Protein AF-A0A453D113-F1 (afdb_monomer_lite)

pLDDT: mean 86.33, std 13.99, range [41.88, 98.31]

Structure (mmCIF, N/CA/C/O backbone):
data_AF-A0A453D113-F1
#
_entry.id   AF-A0A453D113-F1
#
loop_
_atom_site.group_PDB
_atom_site.id
_atom_site.type_symbol
_atom_site.label_atom_id
_atom_site.label_alt_id
_atom_site.label_comp_id
_atom_site.label_asym_id
_atom_site.label_entity_id
_atom_site.label_seq_id
_atom_site.pdbx_PDB_ins_code
_atom_site.Cartn_x
_atom_site.Cartn_y
_atom_site.Cartn_z
_atom_site.occupancy
_atom_site.B_iso_or_equiv
_atom_site.auth_seq_id
_atom_site.auth_comp_id
_atom_site.auth_asym_id
_atom_site.auth_atom_id
_atom_site.pdbx_PDB_model_num
ATOM 1 N N . MET A 1 1 ? 10.728 21.428 5.256 1.00 79.56 1 MET A N 1
ATOM 2 C CA . MET A 1 1 ? 9.316 21.227 4.872 1.00 79.56 1 MET A CA 1
ATOM 3 C C . MET A 1 1 ? 8.412 21.361 6.104 1.00 79.56 1 MET A C 1
ATOM 5 O O . MET A 1 1 ? 8.014 20.351 6.681 1.00 79.56 1 MET A O 1
ATOM 9 N N . PRO A 1 2 ? 8.087 22.591 6.551 1.00 85.12 2 PRO A N 1
ATOM 10 C CA . PRO A 1 2 ? 7.409 22.823 7.835 1.00 85.12 2 PRO A CA 1
ATOM 11 C C . PRO A 1 2 ? 6.046 22.131 7.970 1.00 85.12 2 PRO A C 1
ATOM 13 O O . PRO A 1 2 ? 5.799 21.473 8.976 1.00 85.12 2 PRO A O 1
ATOM 16 N N . MET A 1 3 ? 5.200 22.197 6.934 1.00 88.06 3 MET A N 1
ATOM 17 C CA . MET A 1 3 ? 3.884 21.540 6.951 1.00 88.06 3 MET A CA 1
ATOM 18 C C . MET A 1 3 ? 3.993 20.020 7.073 1.00 88.06 3 MET A C 1
ATOM 20 O O . MET A 1 3 ? 3.248 19.404 7.826 1.00 88.06 3 MET A O 1
ATOM 24 N N . PHE A 1 4 ? 4.955 19.413 6.377 1.00 84.06 4 PHE A N 1
ATOM 25 C CA . PHE A 1 4 ? 5.164 17.971 6.437 1.00 84.06 4 PHE A CA 1
ATOM 26 C C . PHE A 1 4 ? 5.650 17.541 7.825 1.00 84.06 4 PHE A C 1
ATOM 28 O O . PHE A 1 4 ? 5.141 16.582 8.392 1.00 84.06 4 PHE A O 1
ATOM 35 N N . ASN A 1 5 ? 6.580 18.294 8.419 1.00 85.88 5 ASN A N 1
ATOM 36 C CA . ASN A 1 5 ? 7.036 18.043 9.786 1.00 85.88 5 ASN A CA 1
ATOM 37 C C . ASN A 1 5 ? 5.890 18.134 10.804 1.00 85.88 5 ASN A C 1
ATOM 39 O O . ASN A 1 5 ? 5.777 17.260 11.661 1.00 85.88 5 ASN A O 1
ATOM 43 N N . ALA A 1 6 ? 5.041 19.160 10.693 1.00 90.62 6 ALA A N 1
ATOM 44 C CA . ALA A 1 6 ? 3.871 19.317 11.553 1.00 90.62 6 ALA A CA 1
ATOM 45 C C . ALA A 1 6 ? 2.882 18.155 11.377 1.00 90.62 6 ALA A C 1
ATOM 47 O O . ALA A 1 6 ? 2.400 17.604 12.364 1.00 90.62 6 ALA A O 1
ATOM 48 N N . TYR A 1 7 ? 2.639 17.733 10.133 1.00 89.31 7 TYR A N 1
ATOM 49 C CA . TYR A 1 7 ? 1.790 16.587 9.830 1.00 89.31 7 TYR A CA 1
ATOM 50 C C . TYR A 1 7 ? 2.332 15.293 10.453 1.00 89.31 7 TYR A C 1
ATOM 52 O O . TYR A 1 7 ? 1.612 14.631 11.191 1.00 89.31 7 TYR A O 1
ATOM 60 N N . ILE A 1 8 ? 3.609 14.959 10.251 1.00 85.06 8 ILE A N 1
ATOM 61 C CA . ILE A 1 8 ? 4.198 13.732 10.814 1.00 85.06 8 ILE A CA 1
ATOM 62 C C . ILE A 1 8 ? 4.194 13.732 12.342 1.00 85.06 8 ILE A C 1
ATOM 64 O O . ILE A 1 8 ? 3.933 12.697 12.950 1.00 85.06 8 ILE A O 1
ATOM 68 N N . ALA A 1 9 ? 4.444 14.881 12.970 1.00 87.00 9 ALA A N 1
ATOM 69 C CA . ALA A 1 9 ? 4.397 14.991 14.424 1.00 87.00 9 ALA A CA 1
ATOM 70 C C . ALA A 1 9 ? 2.964 14.903 14.981 1.00 87.00 9 ALA A C 1
ATOM 72 O O . ALA A 1 9 ? 2.764 14.381 16.075 1.00 87.00 9 ALA A O 1
ATOM 73 N N . GLY A 1 10 ? 1.976 15.424 14.247 1.00 91.19 10 GLY A N 1
ATOM 74 C CA . GLY A 1 10 ? 0.622 15.641 14.754 1.00 91.19 10 GLY A CA 1
ATOM 75 C C . GLY A 1 10 ? -0.447 14.664 14.267 1.00 91.19 10 GLY A C 1
ATOM 76 O O . GLY A 1 10 ? -1.487 14.580 14.905 1.00 91.19 10 GLY A O 1
ATOM 77 N N . ALA A 1 11 ? -0.245 13.928 13.170 1.00 91.44 11 ALA A N 1
ATOM 78 C CA . ALA A 1 11 ? -1.318 13.160 12.522 1.00 91.44 11 ALA A CA 1
ATOM 79 C C . ALA A 1 11 ? -1.695 11.860 13.249 1.00 91.44 11 ALA A C 1
ATOM 81 O O . ALA A 1 11 ? -2.824 11.384 13.129 1.00 91.44 11 ALA A O 1
ATOM 82 N N . ARG A 1 12 ? -0.765 11.277 14.009 1.00 91.62 12 ARG A N 1
ATOM 83 C CA . ARG A 1 12 ? -0.943 9.948 14.607 1.00 91.62 12 ARG A CA 1
ATOM 84 C C . ARG A 1 12 ? -2.000 9.923 15.714 1.00 91.62 12 ARG A C 1
ATOM 86 O O . ARG A 1 12 ? -2.883 9.076 15.690 1.00 91.62 12 ARG A O 1
ATOM 93 N N . ALA A 1 13 ? -1.944 10.872 16.648 1.00 94.44 13 ALA A N 1
ATOM 94 C CA . ALA A 1 13 ? -2.888 10.966 17.765 1.00 94.44 13 ALA A CA 1
ATOM 95 C C . ALA A 1 13 ? -4.362 11.186 17.345 1.00 94.44 13 ALA A C 1
ATOM 97 O O . ALA A 1 13 ? -5.224 10.461 17.840 1.00 94.44 13 ALA A O 1
ATOM 98 N N . PRO A 1 14 ? -4.701 12.121 16.433 1.00 96.88 14 PRO A N 1
ATOM 99 C CA . PRO A 1 14 ? -6.081 12.278 15.982 1.00 96.88 14 PRO A CA 1
ATOM 100 C C . PRO A 1 14 ? -6.566 11.073 15.168 1.00 96.88 14 PRO A C 1
ATOM 102 O O . PRO A 1 14 ? -7.732 10.702 15.291 1.00 96.88 14 PRO A O 1
ATOM 105 N N . LEU A 1 15 ? -5.691 10.419 14.387 1.00 95.94 15 LEU A N 1
ATOM 106 C CA . LEU A 1 15 ? -6.050 9.175 13.701 1.00 95.94 15 LEU A CA 1
ATOM 107 C C . LEU A 1 15 ? -6.381 8.064 14.706 1.00 95.94 15 LEU A C 1
ATOM 109 O O . LEU A 1 15 ? -7.404 7.405 14.553 1.00 95.94 15 LEU A O 1
ATOM 113 N N . ALA A 1 16 ? -5.558 7.889 15.742 1.00 96.19 16 ALA A N 1
ATOM 114 C CA . ALA A 1 16 ? -5.795 6.929 16.818 1.00 96.19 16 ALA A CA 1
ATOM 115 C C . ALA A 1 16 ? -7.182 7.109 17.454 1.00 96.19 16 ALA A C 1
ATOM 117 O O . ALA A 1 16 ? -7.982 6.179 17.468 1.00 96.19 16 ALA A O 1
ATOM 118 N N . ALA A 1 17 ? -7.488 8.331 17.900 1.00 98.12 17 ALA A N 1
ATOM 119 C CA . ALA A 1 17 ? -8.750 8.643 18.567 1.00 98.12 17 ALA A CA 1
ATOM 120 C C . ALA A 1 17 ? -9.975 8.411 17.662 1.00 98.12 17 ALA A C 1
ATOM 122 O O . ALA A 1 17 ? -11.013 7.912 18.113 1.00 98.12 17 ALA A O 1
ATOM 123 N N . LEU A 1 18 ? -9.855 8.741 16.371 1.00 98.12 18 LEU A N 1
ATOM 124 C CA . LEU A 1 18 ? -10.891 8.450 15.381 1.00 98.12 18 LEU A CA 1
ATOM 125 C C . LEU A 1 18 ? -11.107 6.938 15.235 1.00 98.12 18 LEU A C 1
ATOM 127 O O . LEU A 1 18 ? -12.245 6.471 15.246 1.00 98.12 18 LEU A O 1
ATOM 131 N N . LEU A 1 19 ? -10.022 6.176 15.108 1.00 98.06 19 LEU A N 1
ATOM 132 C CA . LEU A 1 19 ? -10.076 4.730 14.937 1.00 98.06 19 LEU A CA 1
ATOM 133 C C . LEU A 1 19 ? -10.647 4.013 16.164 1.00 98.06 19 LEU A C 1
ATOM 135 O O . LEU A 1 19 ? -11.450 3.101 15.986 1.00 98.06 19 LEU A O 1
ATOM 139 N N . ASP A 1 20 ? -10.330 4.460 17.380 1.00 98.12 20 ASP A N 1
ATOM 140 C CA . ASP A 1 20 ? -10.917 3.922 18.615 1.00 98.12 20 ASP A CA 1
ATOM 141 C C . ASP A 1 20 ? -12.438 4.143 18.653 1.00 98.12 20 ASP A C 1
ATOM 143 O O . ASP A 1 20 ? -13.212 3.229 18.949 1.00 98.12 20 ASP A O 1
ATOM 147 N N . THR A 1 21 ? -12.886 5.340 18.261 1.00 98.31 21 THR A N 1
ATOM 148 C CA . THR A 1 21 ? -14.317 5.677 18.178 1.00 98.31 21 THR A CA 1
ATOM 149 C C . THR A 1 21 ? -15.044 4.798 17.152 1.00 98.31 21 THR A C 1
ATOM 151 O O . THR A 1 21 ? -16.130 4.271 17.416 1.00 98.31 21 THR A O 1
ATOM 154 N N . LEU A 1 22 ? -14.439 4.595 15.977 1.00 98.19 22 LEU A N 1
ATOM 155 C CA . LEU A 1 22 ? -14.988 3.719 14.940 1.00 98.19 22 LEU A CA 1
ATOM 156 C C . LEU A 1 22 ? -14.973 2.252 15.378 1.00 98.19 22 LEU A C 1
ATOM 158 O O . LEU A 1 22 ? -15.945 1.541 15.147 1.00 98.19 22 LEU A O 1
ATOM 162 N N . SER A 1 23 ? -13.922 1.801 16.062 1.00 97.94 23 SER A N 1
ATOM 163 C CA . SER A 1 23 ? -13.809 0.436 16.585 1.00 97.94 23 SER A CA 1
ATOM 164 C C . SER A 1 23 ? -14.921 0.109 17.581 1.00 97.94 23 SER A C 1
ATOM 166 O O . SER A 1 23 ? -15.399 -1.023 17.589 1.00 97.94 23 SER A O 1
ATOM 168 N N . GLY A 1 24 ? -15.340 1.079 18.402 1.00 97.50 24 GLY A N 1
ATOM 169 C CA . GLY A 1 24 ? -16.425 0.906 19.373 1.00 97.50 24 GLY A CA 1
ATOM 170 C C . GLY A 1 24 ? -17.834 0.890 18.766 1.00 97.50 24 GLY A C 1
ATOM 171 O O . GLY A 1 24 ? -18.768 0.418 19.409 1.00 97.50 24 GLY A O 1
ATOM 172 N N . SER A 1 25 ? -18.001 1.388 17.537 1.00 97.56 25 SER A N 1
ATOM 173 C CA . SER A 1 25 ? -19.309 1.550 16.875 1.00 97.56 25 SER A CA 1
ATOM 174 C C . SER A 1 25 ? -19.494 0.686 15.623 1.00 97.56 25 SER A C 1
ATOM 176 O O . SER A 1 25 ? -20.623 0.427 15.209 1.00 97.56 25 SER A O 1
ATOM 178 N N . CYS A 1 26 ? -18.405 0.212 15.019 1.00 97.62 26 CYS A N 1
ATOM 179 C CA . CYS A 1 26 ? -18.412 -0.562 13.784 1.00 97.62 26 CYS A CA 1
ATOM 180 C C . CYS A 1 26 ? -18.007 -2.013 14.041 1.00 97.62 26 CYS A C 1
ATOM 182 O O . CYS A 1 26 ? -17.138 -2.308 14.855 1.00 97.62 26 CYS A O 1
ATOM 184 N N . ARG A 1 27 ? -18.568 -2.947 13.264 1.00 97.50 27 ARG A N 1
ATOM 185 C CA . ARG A 1 27 ? -18.162 -4.362 13.327 1.00 97.50 27 ARG A CA 1
ATOM 186 C C . ARG A 1 27 ? -16.722 -4.587 12.848 1.00 97.50 27 ARG A C 1
ATOM 188 O O . ARG A 1 27 ? -16.053 -5.481 13.353 1.00 97.50 27 ARG A O 1
ATOM 195 N N . ARG A 1 28 ? -16.268 -3.823 11.853 1.00 97.25 28 ARG A N 1
ATOM 196 C CA . ARG A 1 28 ? -14.931 -3.915 11.251 1.00 97.25 28 ARG A CA 1
ATOM 197 C C . ARG A 1 28 ? -14.480 -2.523 10.837 1.00 97.25 28 ARG A C 1
ATOM 199 O O . ARG A 1 28 ? -15.283 -1.781 10.273 1.00 97.25 28 ARG A O 1
ATOM 206 N N . VAL A 1 29 ? -13.211 -2.206 11.065 1.00 97.56 29 VAL A N 1
ATOM 207 C CA . VAL A 1 29 ? -12.591 -0.949 10.637 1.00 97.56 29 VAL A CA 1
ATOM 208 C C . VAL A 1 29 ? -11.489 -1.277 9.638 1.00 97.56 29 VAL A C 1
ATOM 210 O O . VAL A 1 29 ? -10.557 -2.006 9.962 1.00 97.56 29 VAL A O 1
ATOM 213 N N . VAL A 1 30 ? -11.603 -0.767 8.411 1.00 96.31 30 VAL A N 1
ATOM 214 C CA . VAL A 1 30 ? -10.604 -0.980 7.354 1.00 96.31 30 VAL A CA 1
ATOM 215 C C . VAL A 1 30 ? -9.967 0.354 6.997 1.00 96.31 30 VAL A C 1
ATOM 217 O O . VAL A 1 30 ? -10.653 1.274 6.555 1.00 96.31 30 VAL A O 1
ATOM 220 N N . VAL A 1 31 ? -8.653 0.451 7.170 1.00 95.75 31 VAL A N 1
ATOM 221 C CA . VAL A 1 31 ? -7.875 1.658 6.886 1.00 95.75 31 VAL A CA 1
ATOM 222 C C . VAL A 1 31 ? -7.147 1.498 5.560 1.00 95.75 31 VAL A C 1
ATOM 224 O O . VAL A 1 31 ? -6.289 0.632 5.408 1.00 95.75 31 VAL A O 1
ATOM 227 N N .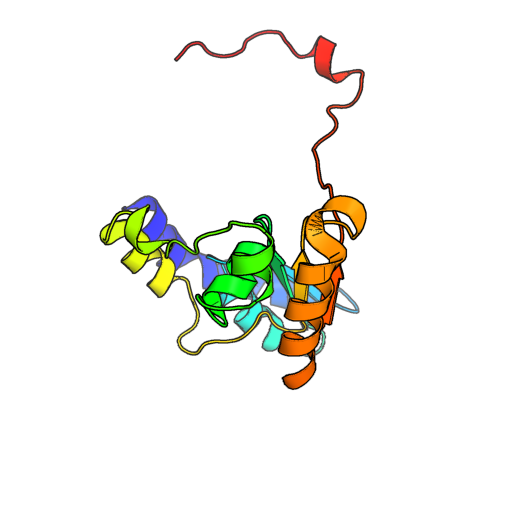 VAL A 1 32 ? -7.464 2.357 4.595 1.00 95.12 32 VAL A N 1
ATOM 228 C CA . VAL A 1 32 ? -6.723 2.452 3.333 1.00 95.12 32 VAL A CA 1
ATOM 229 C C . VAL A 1 32 ? -5.811 3.668 3.403 1.00 95.12 32 VAL A C 1
ATOM 231 O O . VAL A 1 32 ? -6.279 4.774 3.662 1.00 95.12 32 VAL A O 1
ATOM 234 N N . HIS A 1 33 ? -4.514 3.473 3.183 1.00 92.56 33 HIS A N 1
ATOM 235 C CA . HIS A 1 33 ? -3.514 4.533 3.322 1.00 92.56 33 HIS A CA 1
ATOM 236 C C . HIS A 1 33 ? -2.527 4.526 2.154 1.00 92.56 33 HIS A C 1
ATOM 238 O O . HIS A 1 33 ? -2.252 3.483 1.566 1.00 92.56 33 HIS A O 1
ATOM 244 N N . ASP A 1 34 ? -1.949 5.676 1.815 1.00 88.88 34 ASP A N 1
ATOM 245 C CA . ASP A 1 34 ? -0.840 5.727 0.860 1.00 88.88 34 ASP A CA 1
ATOM 246 C C . ASP A 1 34 ? 0.498 5.290 1.499 1.00 88.88 34 ASP A C 1
ATOM 248 O O . ASP A 1 34 ? 0.598 4.995 2.695 1.00 88.88 34 ASP A O 1
ATOM 252 N N . ARG A 1 35 ? 1.561 5.238 0.684 1.00 80.75 35 ARG A N 1
ATOM 253 C CA . ARG A 1 35 ? 2.892 4.765 1.110 1.00 80.75 35 ARG A CA 1
ATOM 254 C C . ARG A 1 35 ? 3.620 5.679 2.097 1.00 80.75 35 ARG A C 1
ATOM 256 O O . ARG A 1 35 ? 4.562 5.219 2.739 1.00 80.75 35 ARG A O 1
ATOM 263 N N . ILE A 1 36 ? 3.277 6.959 2.156 1.00 83.88 36 ILE A N 1
ATOM 264 C CA . ILE A 1 36 ? 3.885 7.914 3.087 1.00 83.88 36 ILE A CA 1
ATOM 265 C C . ILE A 1 36 ? 3.144 7.859 4.426 1.00 83.88 36 ILE A C 1
ATOM 267 O O . ILE A 1 36 ? 3.771 7.985 5.467 1.00 83.88 36 ILE A O 1
ATOM 271 N N . ASN A 1 37 ? 1.856 7.524 4.416 1.00 87.12 37 ASN A N 1
ATOM 272 C CA . ASN A 1 37 ? 1.021 7.404 5.611 1.00 87.12 37 ASN A CA 1
ATOM 273 C C . ASN A 1 37 ? 0.979 5.989 6.204 1.00 87.12 37 ASN A C 1
ATOM 275 O O . ASN A 1 37 ? -0.027 5.557 6.762 1.00 87.12 37 ASN A O 1
ATOM 279 N N . ALA A 1 38 ? 2.088 5.254 6.109 1.00 85.38 38 ALA A N 1
ATOM 280 C CA . ALA A 1 38 ? 2.166 3.867 6.565 1.00 85.38 38 ALA A CA 1
ATOM 281 C C . ALA A 1 38 ? 2.009 3.702 8.090 1.00 85.38 38 ALA A C 1
ATOM 283 O O . ALA A 1 38 ? 1.646 2.623 8.544 1.00 85.38 38 ALA A O 1
ATOM 284 N N . PHE A 1 39 ? 2.192 4.756 8.894 1.00 87.38 39 PHE A N 1
ATOM 285 C CA . PHE A 1 39 ? 1.850 4.713 10.324 1.00 87.38 39 PHE A CA 1
ATOM 286 C C . PHE A 1 39 ? 0.370 4.353 10.567 1.00 87.38 39 PHE A C 1
ATOM 288 O O . PHE A 1 39 ? 0.044 3.768 11.596 1.00 87.38 39 PHE A O 1
ATOM 295 N N . ALA A 1 40 ? -0.526 4.639 9.615 1.00 90.81 40 ALA A N 1
ATOM 296 C CA . ALA A 1 40 ? -1.947 4.325 9.724 1.00 90.81 40 ALA A CA 1
ATOM 297 C C . ALA A 1 40 ? -2.222 2.816 9.838 1.00 90.81 40 ALA A C 1
ATOM 299 O O . ALA A 1 40 ? -3.187 2.422 10.493 1.00 90.81 40 ALA A O 1
ATOM 300 N N . SER A 1 41 ? -1.365 1.961 9.261 1.00 90.44 41 SER A N 1
ATOM 301 C CA . SER A 1 41 ? -1.502 0.513 9.439 1.00 90.44 41 SER A CA 1
ATOM 302 C C . SER A 1 41 ? -1.161 0.063 10.855 1.00 90.44 41 SER A C 1
ATOM 304 O O . SER A 1 41 ? -1.781 -0.873 11.349 1.00 90.44 41 SER A O 1
ATOM 306 N N . GLU A 1 42 ? -0.207 0.725 11.520 1.00 89.38 42 GLU A N 1
ATOM 307 C CA . GLU A 1 42 ? 0.100 0.438 12.927 1.00 89.38 42 GLU A CA 1
ATOM 308 C C . GLU A 1 42 ? -1.073 0.835 13.822 1.00 89.38 42 GLU A C 1
ATOM 310 O O . GLU A 1 42 ? -1.448 0.079 14.711 1.00 89.38 42 GLU A O 1
ATOM 315 N N . GLU A 1 43 ? -1.691 1.988 13.554 1.00 92.44 43 GLU A N 1
ATOM 316 C CA . GLU A 1 43 ? -2.856 2.439 14.316 1.00 92.44 43 GLU A CA 1
ATOM 317 C C . GLU A 1 43 ? -4.044 1.486 14.158 1.00 92.44 43 GLU A C 1
ATOM 319 O O . GLU A 1 43 ? -4.663 1.122 15.157 1.00 92.44 43 GLU A O 1
ATOM 324 N N . ALA A 1 44 ? -4.309 1.020 12.933 1.00 93.69 44 ALA A N 1
ATOM 325 C CA . ALA A 1 44 ? -5.347 0.029 12.660 1.00 93.69 44 ALA A CA 1
ATOM 326 C C . ALA A 1 44 ? -5.066 -1.319 13.343 1.00 93.69 44 ALA A C 1
ATOM 328 O O . ALA A 1 44 ? -5.984 -1.934 13.878 1.00 93.69 44 ALA A O 1
ATOM 329 N N . ALA A 1 45 ? -3.806 -1.767 13.365 1.00 91.69 45 ALA A N 1
ATOM 330 C CA . ALA A 1 45 ? -3.411 -3.052 13.946 1.00 91.69 45 ALA A CA 1
ATOM 331 C C . ALA A 1 45 ? -3.581 -3.128 15.474 1.00 91.69 45 ALA A C 1
ATOM 333 O O . ALA A 1 45 ? -3.574 -4.224 16.031 1.00 91.69 45 ALA A O 1
ATOM 334 N N . ARG A 1 46 ? -3.734 -1.989 16.164 1.00 93.38 46 ARG A N 1
ATOM 335 C CA . ARG A 1 46 ? -4.041 -1.962 17.605 1.00 93.38 46 ARG A CA 1
ATOM 336 C C . ARG A 1 46 ? -5.506 -2.267 17.909 1.00 93.38 46 ARG A C 1
ATOM 338 O O . ARG A 1 46 ? -5.821 -2.610 19.046 1.00 93.38 46 ARG A O 1
ATOM 345 N N . LEU A 1 47 ? -6.395 -2.111 16.929 1.00 95.81 47 LEU A N 1
ATOM 346 C CA . LEU A 1 47 ? -7.825 -2.323 17.122 1.00 95.81 47 LEU A CA 1
ATOM 347 C C . LEU A 1 47 ? -8.143 -3.825 17.048 1.00 95.81 47 LEU A C 1
ATOM 349 O O . LEU A 1 47 ? -7.650 -4.509 16.149 1.00 95.81 47 LEU A O 1
ATOM 353 N N . PRO A 1 48 ? -9.037 -4.349 17.902 1.00 95.56 48 PRO A N 1
ATOM 354 C CA . PRO A 1 48 ? -9.419 -5.764 17.876 1.00 95.56 48 PRO A CA 1
ATOM 355 C C . PRO A 1 48 ? -10.175 -6.173 16.598 1.00 95.56 48 PRO A C 1
ATOM 357 O O . PRO A 1 48 ? -10.265 -7.355 16.277 1.00 95.56 48 PRO A O 1
ATOM 360 N N . ASN A 1 49 ? -10.735 -5.206 15.872 1.00 97.19 49 ASN A N 1
ATOM 361 C CA . ASN A 1 49 ? -11.489 -5.381 14.629 1.00 97.19 49 ASN A CA 1
ATOM 362 C C . ASN A 1 49 ? -10.909 -4.545 13.469 1.00 97.19 49 ASN A C 1
ATOM 364 O O . ASN A 1 49 ? -11.626 -4.249 12.503 1.00 97.19 49 ASN A O 1
ATOM 368 N N . GLY A 1 50 ? -9.642 -4.136 13.589 1.00 95.19 50 GLY A N 1
ATOM 369 C CA . GLY A 1 50 ? -8.944 -3.300 12.620 1.00 95.19 50 GLY A CA 1
ATOM 370 C C . GLY A 1 50 ? -8.178 -4.098 11.572 1.00 95.19 50 GLY A C 1
ATOM 371 O O . GLY A 1 50 ? -7.571 -5.128 11.851 1.00 95.19 50 GLY A O 1
ATOM 372 N N . GLU A 1 51 ? -8.177 -3.590 10.347 1.00 94.69 51 GLU A N 1
ATOM 373 C CA . GLU A 1 51 ? -7.357 -4.079 9.242 1.00 94.69 51 GLU A CA 1
ATOM 374 C C . GLU A 1 51 ? -6.865 -2.891 8.413 1.00 94.69 51 GLU A C 1
ATOM 376 O O . GLU A 1 51 ? -7.514 -1.844 8.372 1.00 94.69 51 GLU A O 1
ATOM 381 N N . ALA A 1 52 ? -5.731 -3.040 7.730 1.00 94.00 52 ALA A N 1
ATOM 382 C CA . ALA A 1 52 ? -5.196 -1.990 6.874 1.00 94.00 52 ALA A CA 1
ATOM 383 C C . ALA A 1 52 ? -4.724 -2.513 5.518 1.00 94.00 52 ALA A C 1
ATOM 385 O O . ALA A 1 52 ? -4.170 -3.611 5.425 1.00 94.00 52 ALA A O 1
ATOM 386 N N . PHE A 1 53 ? -4.890 -1.680 4.491 1.00 94.12 53 PHE A N 1
ATOM 387 C CA . PHE A 1 53 ? -4.382 -1.909 3.144 1.00 94.12 53 PHE A CA 1
ATOM 388 C C . PHE A 1 53 ? -3.625 -0.687 2.626 1.00 94.12 53 PHE A C 1
ATOM 390 O O . PHE A 1 53 ? -4.096 0.449 2.706 1.00 94.12 53 PHE A O 1
ATOM 397 N N . GLY A 1 54 ? -2.470 -0.937 2.018 1.00 92.38 54 GLY A N 1
ATOM 398 C CA . GLY A 1 54 ? -1.710 0.097 1.329 1.00 92.38 54 GLY A CA 1
ATOM 399 C C . GLY A 1 54 ? -2.285 0.336 -0.062 1.00 92.38 54 GLY A C 1
ATOM 400 O O . GLY A 1 54 ? -2.363 -0.594 -0.861 1.00 92.38 54 GLY A O 1
ATOM 401 N N . LEU A 1 55 ? -2.650 1.572 -0.383 1.00 93.44 55 LEU A N 1
ATOM 402 C CA . LEU A 1 55 ? -3.011 1.979 -1.733 1.00 93.44 55 LEU A CA 1
ATOM 403 C C . LEU A 1 55 ? -1.738 2.237 -2.548 1.00 93.44 55 LEU A C 1
ATOM 405 O O . LEU A 1 55 ? -0.975 3.169 -2.280 1.00 93.44 55 LEU A O 1
ATOM 409 N N . HIS A 1 56 ? -1.516 1.415 -3.569 1.00 92.12 56 HIS A N 1
ATOM 410 C CA . HIS A 1 56 ? -0.449 1.588 -4.548 1.00 92.12 56 HIS A CA 1
ATOM 411 C C . HIS A 1 56 ? -1.028 2.184 -5.829 1.00 92.12 56 HIS A C 1
ATOM 413 O O . HIS A 1 56 ? -1.636 1.492 -6.644 1.00 92.12 56 HIS A O 1
ATOM 419 N N . CYS A 1 57 ? -0.849 3.492 -5.990 1.00 90.00 57 CYS A N 1
ATOM 420 C CA . CYS A 1 57 ? -1.343 4.261 -7.134 1.00 90.00 57 CYS A CA 1
ATOM 421 C C . CYS A 1 57 ? -0.317 4.433 -8.269 1.00 90.00 57 CYS A C 1
ATOM 423 O O . CYS A 1 57 ? -0.542 5.225 -9.179 1.00 90.00 57 CYS A O 1
ATOM 425 N N . LEU A 1 58 ? 0.815 3.728 -8.205 1.00 90.38 58 LEU A N 1
ATOM 426 C CA . LEU A 1 58 ? 1.872 3.765 -9.218 1.00 90.38 58 LEU A CA 1
ATOM 427 C C . LEU A 1 58 ? 1.886 2.448 -10.004 1.00 90.38 58 LEU A C 1
ATOM 429 O O . LEU A 1 58 ? 1.252 1.478 -9.597 1.00 90.38 58 LEU A O 1
ATOM 433 N N . ALA A 1 59 ? 2.664 2.387 -11.084 1.00 92.69 59 ALA A N 1
ATOM 434 C CA . ALA A 1 59 ? 2.882 1.144 -11.823 1.00 92.69 59 ALA A CA 1
ATOM 435 C C . ALA A 1 59 ? 3.436 0.034 -10.905 1.00 92.69 59 ALA A C 1
ATOM 437 O O . ALA A 1 59 ? 4.286 0.287 -10.038 1.00 92.69 59 ALA A O 1
ATOM 438 N N . LEU A 1 60 ? 2.974 -1.205 -11.075 1.00 94.69 60 LEU A N 1
ATOM 439 C CA . LEU A 1 60 ? 3.487 -2.368 -10.343 1.00 94.69 60 LEU A CA 1
ATOM 440 C C . LEU A 1 60 ? 4.918 -2.728 -10.739 1.00 94.69 60 LEU A C 1
ATOM 442 O O . LEU A 1 60 ? 5.652 -3.275 -9.913 1.00 94.69 60 LEU A O 1
ATOM 446 N N . SER A 1 61 ? 5.362 -2.341 -11.937 1.00 94.38 61 SER A N 1
ATOM 447 C CA . SER A 1 61 ? 6.775 -2.421 -12.330 1.00 94.38 61 SER A CA 1
ATOM 448 C C . SER A 1 61 ? 7.703 -1.724 -11.324 1.00 94.38 61 SER A C 1
ATOM 450 O O . SER A 1 61 ? 8.813 -2.193 -11.074 1.00 94.38 61 SER A O 1
ATOM 452 N N . MET A 1 62 ? 7.228 -0.673 -10.647 1.00 91.88 62 MET A N 1
ATOM 453 C CA . MET A 1 62 ? 7.975 -0.001 -9.585 1.00 91.88 62 MET A CA 1
ATOM 454 C C . MET A 1 62 ? 8.148 -0.871 -8.331 1.00 91.88 62 MET A C 1
ATOM 456 O O . MET A 1 62 ? 9.187 -0.799 -7.674 1.00 91.88 62 MET A O 1
ATOM 460 N N . LEU A 1 63 ? 7.140 -1.673 -7.964 1.00 91.75 63 LEU A N 1
ATOM 461 C CA . LEU A 1 63 ? 7.276 -2.629 -6.860 1.00 91.75 63 LEU A CA 1
ATOM 462 C C . LEU A 1 63 ? 8.202 -3.772 -7.263 1.00 91.75 63 LEU A C 1
ATOM 464 O O . LEU A 1 63 ? 9.086 -4.117 -6.487 1.00 91.75 63 LEU A O 1
ATOM 468 N N . VAL A 1 64 ? 8.068 -4.286 -8.488 1.00 94.38 64 VAL A N 1
ATOM 469 C CA . VAL A 1 64 ? 8.973 -5.310 -9.027 1.00 94.38 64 VAL A CA 1
ATOM 470 C C . VAL A 1 64 ? 10.426 -4.849 -9.006 1.00 94.38 64 VAL A C 1
ATOM 472 O O . VAL A 1 64 ? 11.260 -5.558 -8.458 1.00 94.38 64 VAL A O 1
ATOM 475 N N . GLY A 1 65 ? 10.727 -3.643 -9.486 1.00 93.00 65 GLY A N 1
ATOM 476 C CA . GLY A 1 65 ? 12.095 -3.120 -9.448 1.00 93.00 65 GLY A CA 1
ATOM 477 C C . GLY A 1 65 ? 12.633 -2.838 -8.053 1.00 93.00 65 GLY A C 1
ATOM 478 O O . GLY A 1 65 ? 1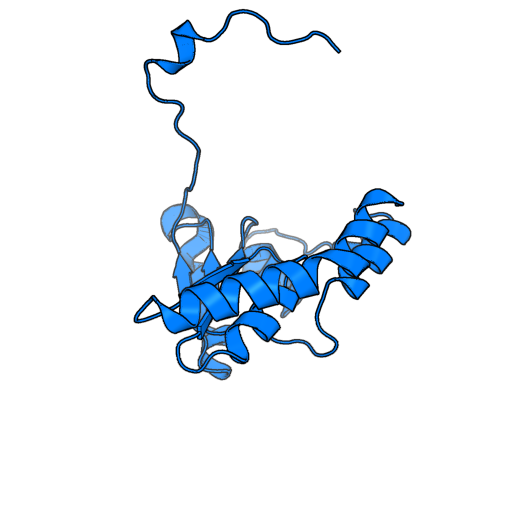3.835 -2.945 -7.832 1.00 93.00 65 GLY A O 1
ATOM 479 N N . ARG A 1 66 ? 11.756 -2.549 -7.086 1.00 89.56 66 ARG A N 1
ATOM 480 C CA . ARG A 1 66 ? 12.155 -2.453 -5.679 1.00 89.56 66 ARG A CA 1
ATOM 481 C C . ARG A 1 66 ? 12.502 -3.818 -5.079 1.00 89.56 66 ARG A C 1
ATOM 483 O O . ARG A 1 66 ? 13.376 -3.870 -4.222 1.00 89.56 66 ARG A O 1
ATOM 490 N N . MET A 1 67 ? 11.802 -4.881 -5.479 1.00 90.12 67 MET A N 1
ATOM 491 C CA . MET A 1 67 ? 12.093 -6.250 -5.034 1.00 90.12 67 MET A CA 1
ATOM 492 C C . MET A 1 67 ? 13.384 -6.768 -5.673 1.00 90.12 67 MET A C 1
ATOM 494 O O . MET A 1 67 ? 14.243 -7.303 -4.982 1.00 90.12 67 MET A O 1
ATOM 498 N N . ASP A 1 68 ? 13.517 -6.581 -6.985 1.00 92.69 68 ASP A N 1
ATOM 499 C CA . ASP A 1 68 ? 14.691 -6.944 -7.769 1.00 92.69 68 ASP A CA 1
ATOM 500 C C . ASP A 1 68 ? 14.815 -6.001 -8.978 1.00 92.69 68 ASP A C 1
ATOM 502 O O . ASP A 1 68 ? 14.061 -6.087 -9.951 1.00 92.69 68 ASP A O 1
ATOM 506 N N . ALA A 1 69 ? 15.803 -5.104 -8.947 1.00 92.94 69 ALA A N 1
ATOM 507 C CA . ALA A 1 69 ? 16.062 -4.161 -10.038 1.00 92.94 69 ALA A CA 1
ATOM 508 C C . ALA A 1 69 ? 16.465 -4.859 -11.353 1.00 92.94 69 ALA A C 1
ATOM 510 O O . ALA A 1 69 ? 16.381 -4.265 -12.426 1.00 92.94 69 ALA A O 1
ATOM 511 N N . SER A 1 70 ? 16.893 -6.122 -11.276 1.00 93.81 70 SER A N 1
ATOM 512 C CA . SER A 1 70 ? 17.263 -6.976 -12.403 1.00 93.81 70 SER A CA 1
ATOM 513 C C . SER A 1 70 ? 16.159 -7.945 -12.831 1.00 93.81 70 SER A C 1
ATOM 515 O O . SER A 1 70 ? 16.406 -8.781 -13.706 1.00 93.81 70 SER A O 1
ATOM 517 N N . HIS A 1 71 ? 14.950 -7.823 -12.274 1.00 95.75 71 HIS A N 1
ATOM 518 C CA . HIS A 1 71 ? 13.871 -8.775 -12.505 1.00 95.75 71 HIS A CA 1
ATOM 519 C C . HIS A 1 71 ? 13.578 -8.960 -13.999 1.00 95.75 71 HIS A C 1
ATOM 521 O O . HIS A 1 71 ? 13.470 -7.994 -14.762 1.00 95.75 71 HIS A O 1
ATOM 527 N N . ARG A 1 72 ? 13.374 -10.213 -14.423 1.00 96.94 72 ARG A N 1
ATOM 528 C CA . ARG A 1 72 ? 13.161 -10.572 -15.839 1.00 96.94 72 ARG A CA 1
ATOM 529 C C . ARG A 1 72 ? 12.026 -9.792 -16.507 1.00 96.94 72 ARG A C 1
ATOM 531 O O . ARG A 1 72 ? 12.138 -9.457 -17.679 1.00 96.94 72 ARG A O 1
ATOM 538 N N . LEU A 1 73 ? 10.965 -9.473 -15.757 1.00 96.81 73 LEU A N 1
ATOM 539 C CA . LEU A 1 73 ? 9.830 -8.696 -16.272 1.00 96.81 73 LEU A CA 1
ATOM 540 C C . LEU A 1 73 ? 10.219 -7.261 -16.623 1.00 96.81 73 LEU A C 1
ATOM 542 O O . LEU A 1 73 ? 9.678 -6.716 -17.575 1.00 96.81 73 LEU A O 1
ATOM 546 N N . LEU A 1 74 ? 11.161 -6.651 -15.900 1.00 96.62 74 LEU A N 1
ATOM 547 C CA . LEU A 1 74 ? 11.640 -5.315 -16.248 1.00 96.62 74 LEU A CA 1
ATOM 548 C C . LEU A 1 74 ? 12.431 -5.362 -17.551 1.00 96.62 74 LEU A C 1
ATOM 550 O O . LEU A 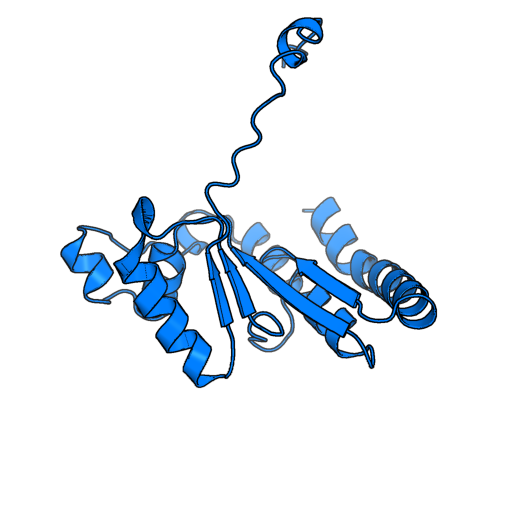1 74 ? 12.093 -4.664 -18.501 1.00 96.62 74 LEU A O 1
ATOM 554 N N . ARG A 1 75 ? 13.412 -6.269 -17.629 1.00 94.88 75 ARG A N 1
ATOM 555 C CA . ARG A 1 75 ? 14.258 -6.447 -18.819 1.00 94.88 75 ARG A CA 1
ATOM 556 C C . ARG A 1 75 ? 13.438 -6.800 -20.061 1.00 94.88 75 ARG A C 1
ATOM 558 O O . ARG A 1 75 ? 13.630 -6.190 -21.106 1.00 94.88 75 ARG A O 1
ATOM 565 N N . GLY A 1 76 ? 12.500 -7.740 -19.932 1.00 96.25 76 GLY A N 1
ATOM 566 C CA . GLY A 1 76 ? 11.635 -8.185 -21.028 1.00 96.25 76 GLY A CA 1
ATOM 567 C C . GLY A 1 76 ? 10.693 -7.101 -21.559 1.00 96.25 76 GLY A C 1
ATOM 568 O O . GLY A 1 76 ? 10.304 -7.166 -22.718 1.00 96.25 76 GLY A O 1
ATOM 569 N N . ASN A 1 77 ? 10.380 -6.086 -20.748 1.00 95.88 7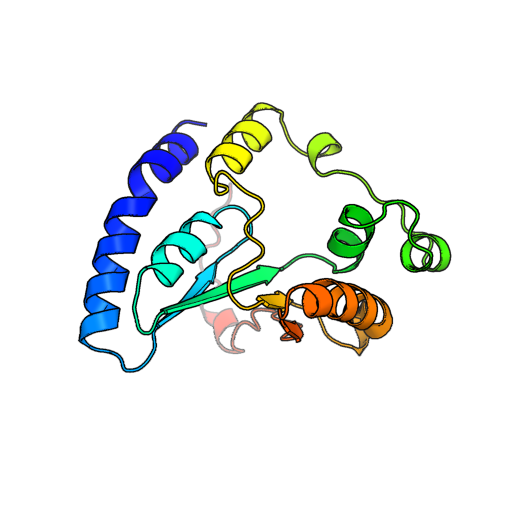7 ASN A N 1
ATOM 570 C CA . ASN A 1 77 ? 9.553 -4.943 -21.140 1.00 95.88 77 ASN A CA 1
ATOM 571 C C . ASN A 1 77 ? 10.378 -3.672 -21.429 1.00 95.88 77 ASN A C 1
ATOM 573 O O . ASN A 1 77 ? 9.809 -2.591 -21.551 1.00 95.88 77 ASN A O 1
ATOM 577 N N . GLY A 1 78 ? 11.713 -3.767 -21.502 1.00 95.62 78 GLY A N 1
ATOM 578 C CA . GLY A 1 78 ? 12.586 -2.610 -21.740 1.00 95.62 78 GLY A CA 1
ATOM 579 C C . GLY A 1 78 ? 12.558 -1.558 -20.622 1.00 95.62 78 GLY A C 1
ATOM 580 O O . GLY A 1 78 ? 12.876 -0.396 -20.861 1.00 95.62 78 GLY A O 1
ATOM 581 N N . LEU A 1 79 ? 12.160 -1.944 -19.407 1.00 95.06 79 LEU A N 1
ATOM 582 C CA . LEU A 1 79 ? 12.052 -1.051 -18.258 1.00 95.06 79 LEU A CA 1
ATOM 583 C C . LEU A 1 79 ? 13.348 -1.051 -17.446 1.00 95.06 79 LEU A C 1
ATOM 585 O O . LEU A 1 79 ? 13.899 -2.104 -17.120 1.00 95.06 79 LEU A O 1
ATOM 589 N N . VAL A 1 80 ? 13.788 0.143 -17.049 1.00 93.12 80 VAL A N 1
ATOM 590 C CA . VAL A 1 80 ? 14.895 0.341 -16.109 1.00 93.12 80 VAL A CA 1
ATOM 591 C C . VAL A 1 80 ? 14.317 0.843 -14.795 1.00 93.12 80 VAL A C 1
ATOM 593 O O . VAL A 1 80 ? 13.594 1.838 -14.765 1.00 93.12 80 VAL A O 1
ATOM 596 N N . PHE A 1 81 ? 14.620 0.153 -13.696 1.00 91.94 81 PHE A N 1
ATOM 597 C CA . PHE A 1 81 ? 14.213 0.626 -12.381 1.00 91.94 81 PHE A CA 1
ATOM 598 C C . PHE A 1 81 ? 15.082 1.811 -11.954 1.00 91.94 81 PHE A C 1
ATOM 600 O O . PHE A 1 81 ? 16.294 1.678 -11.791 1.00 91.94 81 PHE A O 1
ATOM 607 N N . THR A 1 82 ? 14.444 2.957 -11.725 1.00 88.94 82 THR A N 1
ATOM 608 C CA . THR A 1 82 ? 15.083 4.138 -11.143 1.00 88.94 82 THR A CA 1
ATOM 609 C C . THR A 1 82 ? 14.581 4.327 -9.708 1.00 88.94 82 THR A C 1
ATOM 611 O O . THR A 1 82 ? 13.380 4.533 -9.504 1.00 88.94 82 THR A O 1
ATOM 614 N N . PRO A 1 83 ? 15.467 4.252 -8.698 1.00 83.56 83 PRO A N 1
ATOM 615 C CA . PRO A 1 83 ? 15.096 4.504 -7.310 1.00 83.56 83 PRO A CA 1
ATOM 616 C C . PRO A 1 83 ? 14.547 5.927 -7.120 1.00 83.56 83 PRO A C 1
ATOM 618 O O . PRO A 1 83 ? 15.016 6.867 -7.765 1.00 83.56 83 PRO A O 1
ATOM 621 N N . VAL A 1 84 ? 13.585 6.101 -6.205 1.00 80.69 84 VAL A N 1
ATOM 622 C CA . VAL A 1 84 ? 12.922 7.401 -5.939 1.00 80.69 84 VAL A CA 1
ATOM 623 C C . VAL A 1 84 ? 13.930 8.471 -5.518 1.00 80.69 84 VAL A C 1
ATOM 625 O O . VAL A 1 84 ? 13.726 9.654 -5.764 1.00 80.69 84 VAL A O 1
ATOM 628 N N . GLU A 1 85 ? 15.046 8.043 -4.941 1.00 83.75 85 GLU A N 1
ATOM 629 C CA . GLU A 1 85 ? 16.170 8.854 -4.499 1.00 83.75 85 GLU A CA 1
ATOM 630 C C . GLU A 1 85 ? 16.805 9.674 -5.633 1.00 83.75 85 GLU A C 1
ATOM 632 O O . GLU A 1 85 ? 17.403 10.712 -5.371 1.00 83.75 85 GLU A O 1
ATOM 637 N N . HIS A 1 86 ? 16.644 9.247 -6.890 1.00 85.94 86 HIS A N 1
ATOM 638 C CA . HIS A 1 86 ? 17.141 9.976 -8.061 1.00 85.94 86 HIS A CA 1
ATOM 639 C C . HIS A 1 86 ? 16.182 11.080 -8.526 1.00 85.94 86 HIS A C 1
ATOM 641 O O . HIS A 1 86 ? 16.575 11.946 -9.304 1.00 85.94 86 HIS A O 1
ATOM 647 N N . CYS A 1 87 ? 14.925 11.051 -8.075 1.00 84.44 87 CYS A N 1
ATOM 648 C CA . CYS A 1 87 ? 13.864 11.952 -8.531 1.00 84.44 87 CYS A CA 1
ATOM 649 C C . CYS A 1 87 ? 13.271 12.805 -7.400 1.00 84.44 87 CYS A C 1
ATOM 651 O O . CYS A 1 87 ? 12.364 13.599 -7.642 1.00 84.44 87 CYS A O 1
ATOM 653 N N . ALA A 1 88 ? 13.752 12.640 -6.168 1.00 86.00 88 ALA A N 1
ATOM 654 C CA . ALA A 1 88 ? 13.276 13.352 -4.993 1.00 86.00 88 ALA A CA 1
ATOM 655 C C . ALA A 1 88 ? 14.432 14.031 -4.255 1.00 86.00 88 ALA A C 1
ATOM 657 O O . ALA A 1 88 ? 15.563 13.549 -4.248 1.00 86.00 88 ALA A O 1
ATOM 658 N N . THR A 1 89 ? 14.144 15.152 -3.593 1.00 89.44 89 THR A N 1
ATOM 659 C CA . THR A 1 89 ? 15.139 15.832 -2.760 1.00 89.44 89 THR A CA 1
ATOM 660 C C . THR A 1 89 ? 15.448 15.009 -1.510 1.00 89.44 89 THR A C 1
ATOM 662 O O . THR A 1 89 ? 14.582 14.311 -0.976 1.00 89.44 89 THR A O 1
ATOM 665 N N . LYS A 1 90 ? 16.679 15.126 -0.994 1.00 88.50 90 LYS A N 1
ATOM 666 C CA . LYS A 1 90 ? 17.079 14.476 0.267 1.00 88.50 90 LYS A CA 1
ATOM 667 C C . LYS A 1 90 ? 16.137 14.836 1.417 1.00 88.50 90 LYS A C 1
ATOM 669 O O . LYS A 1 90 ? 15.677 13.950 2.126 1.00 88.50 90 LYS A O 1
ATOM 674 N N . GLU A 1 91 ? 15.770 16.113 1.520 1.00 86.31 91 GLU A N 1
ATOM 675 C CA . GLU A 1 91 ? 14.835 16.608 2.534 1.00 86.31 91 GLU A CA 1
ATOM 676 C C . GLU A 1 91 ? 13.458 15.924 2.450 1.00 86.31 91 GLU A C 1
ATOM 678 O O . GLU A 1 91 ? 12.889 15.538 3.473 1.00 86.31 91 GLU A O 1
ATOM 683 N N . PHE A 1 92 ? 12.928 15.723 1.236 1.00 85.31 92 PHE A N 1
ATOM 684 C CA . PHE A 1 92 ? 11.667 15.007 1.043 1.00 85.31 92 PHE A CA 1
ATOM 685 C C . PHE A 1 92 ? 11.780 13.537 1.453 1.00 85.31 92 PHE A C 1
ATOM 687 O O . PHE A 1 92 ? 10.878 13.008 2.098 1.00 85.31 92 PHE A O 1
ATOM 694 N N . LEU A 1 93 ? 12.883 12.874 1.102 1.00 85.38 93 LEU A N 1
ATOM 695 C CA . LEU A 1 93 ? 13.114 11.469 1.440 1.00 85.38 93 LEU A CA 1
ATOM 696 C C . LEU A 1 93 ? 13.239 11.269 2.951 1.00 85.38 93 LEU A C 1
ATOM 698 O O . LEU A 1 93 ? 12.630 10.352 3.494 1.00 85.38 93 LEU A O 1
ATOM 702 N N . GLU A 1 94 ? 13.967 12.145 3.642 1.00 85.94 94 GLU A N 1
ATOM 703 C CA . GLU A 1 94 ? 14.073 12.143 5.104 1.00 85.94 94 GLU A CA 1
ATOM 704 C C . GLU A 1 94 ? 12.704 12.324 5.763 1.00 85.94 94 GLU A C 1
ATOM 706 O O . GLU A 1 94 ? 12.330 11.565 6.660 1.00 85.94 94 GLU A O 1
ATOM 711 N N . CYS A 1 95 ? 11.919 13.283 5.270 1.00 82.00 95 CYS A N 1
ATOM 712 C CA . CYS A 1 95 ? 10.544 13.497 5.699 1.00 82.00 95 CYS A CA 1
ATOM 713 C C . CYS A 1 95 ? 9.682 12.239 5.484 1.00 82.00 95 CYS A C 1
ATOM 715 O O . 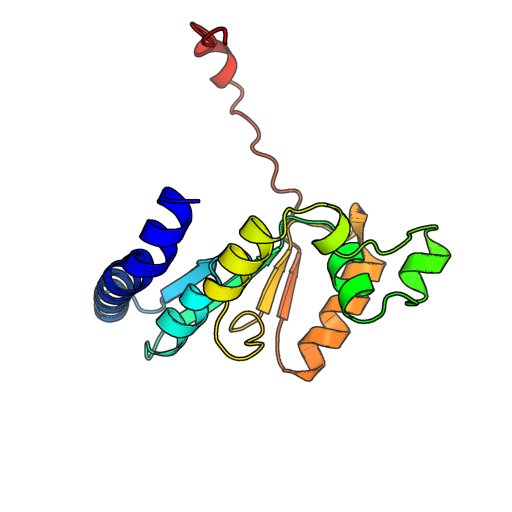CYS A 1 95 ? 9.082 11.726 6.430 1.00 82.00 95 CYS A O 1
ATOM 717 N N . ALA A 1 96 ? 9.662 11.690 4.268 1.00 80.69 96 ALA A N 1
ATOM 718 C CA . ALA A 1 96 ? 8.887 10.501 3.924 1.00 80.69 96 ALA A CA 1
ATOM 719 C C . ALA A 1 96 ? 9.325 9.254 4.708 1.00 80.69 96 ALA A C 1
ATOM 721 O O . ALA A 1 96 ? 8.492 8.409 5.022 1.00 80.69 96 ALA A O 1
ATOM 722 N N . ASN A 1 97 ? 10.608 9.133 5.051 1.00 79.94 97 ASN A N 1
ATOM 723 C CA . ASN A 1 97 ? 11.119 8.029 5.860 1.00 79.94 97 ASN A CA 1
ATOM 724 C C . ASN A 1 97 ? 10.696 8.147 7.328 1.00 79.94 97 ASN A C 1
ATOM 726 O O . ASN A 1 97 ? 10.369 7.132 7.929 1.00 79.94 97 ASN A O 1
ATOM 730 N N . ARG A 1 98 ? 10.613 9.361 7.888 1.00 78.31 98 ARG A N 1
ATOM 731 C CA . ARG A 1 98 ? 10.067 9.590 9.242 1.00 78.31 98 ARG A CA 1
ATOM 732 C C . ARG A 1 98 ? 8.573 9.278 9.348 1.00 78.31 98 ARG A C 1
ATOM 734 O O . ARG A 1 98 ? 8.090 8.971 10.430 1.00 78.31 98 ARG A O 1
ATOM 741 N N . ALA A 1 99 ? 7.855 9.385 8.233 1.00 69.88 99 ALA A N 1
ATOM 742 C CA . ALA A 1 99 ? 6.439 9.044 8.122 1.00 69.88 99 ALA A CA 1
ATOM 743 C C . ALA A 1 99 ? 6.180 7.530 8.057 1.00 69.88 99 ALA A C 1
ATOM 745 O O . ALA A 1 99 ? 5.066 7.061 8.306 1.00 69.88 99 ALA A O 1
ATOM 746 N N . ARG A 1 100 ? 7.214 6.761 7.699 1.00 69.56 100 ARG A N 1
ATOM 747 C CA . ARG A 1 100 ? 7.146 5.308 7.606 1.00 69.56 100 ARG A CA 1
ATOM 748 C C . ARG A 1 100 ? 7.451 4.684 8.969 1.00 69.56 100 ARG A C 1
ATOM 750 O O . ARG A 1 100 ? 8.333 5.164 9.678 1.00 69.56 100 ARG A O 1
ATOM 757 N N . PRO A 1 101 ? 6.740 3.612 9.340 1.00 60.97 101 PRO A N 1
ATOM 758 C CA . PRO A 1 101 ? 7.001 2.904 10.580 1.00 60.97 101 PRO A CA 1
ATOM 759 C C . PRO A 1 101 ? 8.425 2.335 10.636 1.00 60.97 101 PRO A C 1
ATOM 761 O O . PRO A 1 101 ? 9.058 2.067 9.613 1.00 60.97 101 PRO A O 1
ATOM 764 N N . SER A 1 102 ? 8.929 2.167 11.863 1.00 51.28 102 SER A N 1
ATOM 765 C CA . SER A 1 102 ? 10.340 1.900 12.201 1.00 51.28 102 SER A CA 1
ATOM 766 C C . SER A 1 102 ? 10.856 0.523 11.775 1.00 51.28 102 SER A C 1
ATOM 768 O O . SER A 1 102 ? 12.051 0.239 11.858 1.00 51.28 102 SER A O 1
ATOM 770 N N . LYS A 1 103 ? 9.966 -0.332 11.279 1.00 45.97 103 LYS A N 1
ATOM 771 C CA . LYS A 1 103 ? 10.288 -1.568 10.581 1.00 45.97 103 LYS A CA 1
ATOM 772 C C . LYS A 1 103 ? 9.446 -1.595 9.326 1.00 45.97 103 LYS A C 1
ATOM 774 O O . LYS A 1 103 ? 8.376 -1.001 9.279 1.00 45.97 103 LYS A O 1
ATOM 779 N N . GLN A 1 104 ? 9.957 -2.278 8.317 1.00 49.47 104 GLN A N 1
ATOM 780 C CA . GLN A 1 104 ? 9.363 -2.527 7.012 1.00 49.47 104 GLN A CA 1
ATOM 781 C C . GLN A 1 104 ? 8.057 -3.329 7.161 1.00 49.47 104 GLN A C 1
ATOM 783 O O . GLN A 1 104 ? 7.956 -4.479 6.751 1.00 49.47 104 GLN A O 1
ATOM 788 N N . ILE A 1 105 ? 7.063 -2.726 7.814 1.00 41.88 105 ILE A N 1
ATOM 789 C CA . ILE A 1 105 ? 5.710 -3.221 7.965 1.00 41.88 105 ILE A CA 1
ATOM 790 C C . ILE A 1 105 ? 5.096 -2.983 6.604 1.00 41.88 105 ILE A C 1
ATOM 792 O O . ILE A 1 105 ? 4.583 -1.927 6.240 1.00 41.88 105 ILE A O 1
ATOM 796 N N . SER A 1 106 ? 5.292 -4.006 5.797 1.00 54.12 106 SER A N 1
ATOM 797 C CA . SER A 1 106 ? 4.363 -4.415 4.780 1.00 54.12 106 SER A CA 1
ATOM 798 C C . SER A 1 106 ? 2.924 -3.983 5.073 1.00 54.12 106 SER A C 1
ATOM 800 O O . SER A 1 106 ? 2.470 -4.106 6.211 1.00 54.12 106 SER A O 1
ATOM 802 N N . PRO A 1 107 ? 2.197 -3.541 4.054 1.00 60.53 107 PRO A N 1
ATOM 803 C CA . PRO A 1 107 ? 0.897 -2.923 4.231 1.00 60.53 107 PRO A CA 1
ATOM 804 C C . PRO A 1 107 ? -0.060 -3.934 4.858 1.00 60.53 107 PRO A C 1
ATOM 806 O O . PRO A 1 107 ? -0.380 -4.918 4.202 1.00 60.53 107 PRO A O 1
ATOM 809 N N . GLY A 1 108 ? -0.430 -3.712 6.126 1.00 74.75 108 GLY A N 1
ATOM 810 C CA . GLY A 1 108 ? -1.268 -4.575 6.971 1.00 74.75 108 GLY A CA 1
ATOM 811 C C . GLY A 1 108 ? -1.579 -5.960 6.391 1.00 74.75 108 GLY A C 1
ATOM 812 O O . GLY A 1 108 ? -0.737 -6.857 6.407 1.00 74.75 108 GLY A O 1
ATOM 813 N N . ALA A 1 109 ? -2.789 -6.104 5.851 1.00 86.50 109 ALA A N 1
ATOM 814 C CA . ALA A 1 109 ? -3.284 -7.328 5.222 1.00 86.50 109 ALA A CA 1
ATOM 815 C C . ALA A 1 109 ? -2.976 -7.438 3.713 1.00 86.50 109 ALA A C 1
ATOM 817 O O . ALA A 1 109 ? -3.183 -8.493 3.103 1.00 86.50 109 ALA A O 1
ATOM 818 N N . GLY A 1 110 ? -2.492 -6.369 3.077 1.00 92.06 110 GLY A N 1
ATOM 819 C CA . GLY A 1 110 ? -2.174 -6.370 1.655 1.00 92.06 110 GLY A CA 1
ATOM 820 C C . GLY A 1 110 ? -2.159 -5.002 0.978 1.00 92.06 110 GLY A C 1
ATOM 821 O O . GLY A 1 110 ? -2.205 -3.951 1.614 1.00 92.06 110 GLY A O 1
ATOM 822 N N . ILE A 1 111 ? -2.117 -5.028 -0.354 1.00 93.38 111 ILE A N 1
ATOM 823 C CA . ILE A 1 111 ? -2.099 -3.847 -1.225 1.00 93.38 111 ILE A CA 1
ATOM 824 C C . ILE A 1 111 ? -3.378 -3.777 -2.057 1.00 93.38 111 ILE A C 1
ATOM 826 O O . ILE A 1 111 ? -3.781 -4.768 -2.667 1.00 93.38 111 ILE A O 1
ATOM 830 N N . LEU A 1 112 ? -3.961 -2.582 -2.147 1.00 95.62 112 LEU A N 1
ATOM 831 C CA . LEU A 1 112 ? -4.894 -2.209 -3.209 1.00 95.62 112 LEU A CA 1
ATOM 832 C C . LEU A 1 112 ? -4.090 -1.516 -4.312 1.00 95.62 112 LEU A C 1
ATOM 834 O O . LEU A 1 112 ? -3.525 -0.450 -4.088 1.00 95.62 112 LEU A O 1
ATOM 838 N N . ALA A 1 113 ? -3.995 -2.118 -5.489 1.00 95.38 113 ALA A N 1
ATOM 839 C CA . ALA A 1 113 ? -3.245 -1.577 -6.612 1.00 95.38 113 ALA A CA 1
ATOM 840 C C . ALA A 1 113 ? -4.200 -0.928 -7.618 1.00 95.38 113 ALA A C 1
ATOM 842 O O . ALA A 1 113 ? -5.119 -1.580 -8.123 1.00 95.38 113 ALA A O 1
ATOM 843 N N . ASN A 1 114 ? -3.964 0.345 -7.941 1.00 95.69 114 ASN A N 1
ATOM 844 C CA . ASN A 1 114 ? -4.677 1.044 -9.008 1.00 95.69 114 ASN A CA 1
ATOM 845 C C . ASN A 1 114 ? -4.167 0.585 -10.385 1.00 95.69 114 ASN A C 1
ATOM 847 O O . ASN A 1 114 ? -3.472 1.311 -11.088 1.00 95.69 114 ASN A O 1
ATOM 851 N N . THR A 1 115 ? -4.479 -0.656 -10.734 1.00 95.69 115 THR A N 1
ATOM 852 C CA . THR A 1 115 ? -4.076 -1.309 -11.977 1.00 95.69 115 THR A CA 1
ATOM 853 C C . THR A 1 115 ? -5.100 -2.374 -12.360 1.00 95.69 115 THR A C 1
ATOM 855 O O . THR A 1 115 ? -6.018 -2.668 -11.590 1.00 95.69 115 THR A O 1
ATOM 858 N N . CYS A 1 116 ? -4.944 -2.979 -13.533 1.00 96.44 116 CYS A N 1
ATOM 859 C CA . CYS A 1 116 ? -5.753 -4.104 -13.985 1.00 96.44 116 CYS A CA 1
ATOM 860 C C . CYS A 1 116 ? -4.908 -5.096 -14.794 1.00 96.44 116 CYS A C 1
ATOM 862 O O . CYS A 1 116 ? -3.817 -4.769 -15.269 1.00 96.44 116 CYS A O 1
ATOM 864 N N . ARG A 1 117 ? -5.424 -6.319 -14.987 1.00 96.88 117 ARG A N 1
ATOM 865 C CA . ARG A 1 117 ? -4.703 -7.369 -15.731 1.00 96.88 117 ARG A CA 1
ATOM 866 C C . ARG A 1 117 ? -4.347 -6.964 -17.160 1.00 96.88 117 ARG A C 1
ATOM 868 O O . ARG A 1 117 ? -3.295 -7.363 -17.636 1.00 96.88 117 ARG A O 1
ATOM 875 N N . ALA A 1 118 ? -5.188 -6.163 -17.814 1.00 96.44 118 ALA A N 1
ATOM 876 C CA . ALA A 1 118 ? -4.930 -5.694 -19.174 1.00 96.44 118 ALA A CA 1
ATOM 877 C C . ALA A 1 118 ? -3.714 -4.755 -19.272 1.00 96.44 118 ALA A C 1
ATOM 879 O O . ALA A 1 118 ? -3.107 -4.676 -20.333 1.00 96.44 118 ALA A O 1
ATOM 880 N N . LEU A 1 119 ? -3.361 -4.054 -18.187 1.00 94.44 119 LEU A N 1
ATOM 881 C CA . LEU A 1 119 ? -2.229 -3.125 -18.162 1.00 94.44 119 LEU A CA 1
ATOM 882 C C . LEU A 1 119 ? -0.952 -3.783 -17.636 1.00 94.44 119 LEU A C 1
ATOM 884 O O . LEU A 1 119 ? 0.120 -3.565 -18.186 1.00 94.44 119 LEU A O 1
ATOM 888 N N . GLU A 1 120 ? -1.055 -4.562 -16.557 1.00 96.69 120 GLU A N 1
ATOM 889 C CA . GLU A 1 120 ? 0.122 -5.006 -15.800 1.00 96.69 120 GLU A CA 1
ATOM 890 C C . GLU A 1 120 ? 0.030 -6.471 -15.335 1.00 96.69 120 GLU A C 1
ATOM 892 O O . GLU A 1 120 ? 0.590 -6.818 -14.300 1.00 96.69 120 GLU A O 1
ATOM 897 N N . GLY A 1 121 ? -0.668 -7.346 -16.073 1.00 97.50 121 GLY A N 1
ATOM 898 C CA . GLY A 1 121 ? -0.940 -8.744 -15.689 1.00 97.50 121 GLY A CA 1
ATOM 899 C C . GLY A 1 121 ? 0.259 -9.525 -15.133 1.00 97.50 121 GLY A C 1
ATOM 900 O O . GLY A 1 121 ? 0.191 -10.030 -14.015 1.00 97.50 121 GLY A O 1
ATOM 901 N N . ASP A 1 122 ? 1.382 -9.558 -15.850 1.00 97.94 122 ASP A N 1
ATOM 902 C CA . ASP A 1 122 ? 2.571 -10.292 -15.391 1.00 97.94 122 ASP A CA 1
ATOM 903 C C . ASP A 1 122 ? 3.194 -9.675 -14.127 1.00 97.94 122 ASP A C 1
ATOM 905 O O . ASP A 1 122 ? 3.720 -10.380 -13.261 1.00 97.94 122 ASP A O 1
ATOM 909 N N . PHE A 1 123 ? 3.124 -8.348 -13.990 1.00 97.62 123 PHE A N 1
ATOM 910 C CA . PHE A 1 123 ? 3.598 -7.643 -12.799 1.00 97.62 123 PHE A CA 1
ATOM 911 C C . PHE A 1 123 ? 2.664 -7.870 -11.603 1.00 97.62 123 PHE A C 1
ATOM 913 O O . PHE A 1 123 ? 3.151 -8.001 -10.481 1.00 97.62 123 PHE A O 1
ATOM 920 N N . ILE A 1 124 ? 1.347 -7.965 -11.831 1.00 97.69 124 ILE A N 1
ATOM 921 C CA . ILE A 1 124 ? 0.360 -8.375 -10.820 1.00 97.69 124 ILE A CA 1
ATOM 922 C C . ILE A 1 124 ? 0.747 -9.740 -10.263 1.00 97.69 124 ILE A C 1
ATOM 924 O O . ILE A 1 124 ? 0.869 -9.878 -9.047 1.00 97.69 124 ILE A O 1
ATOM 928 N N . ASP A 1 125 ? 0.988 -10.715 -11.138 1.00 97.56 125 ASP A N 1
ATOM 929 C CA . ASP A 1 125 ? 1.284 -12.089 -10.732 1.00 97.56 125 ASP A CA 1
ATOM 930 C C . ASP A 1 125 ? 2.622 -12.162 -9.960 1.00 97.56 125 ASP A C 1
ATOM 932 O O . ASP A 1 125 ? 2.706 -12.812 -8.915 1.00 97.56 125 ASP A O 1
ATOM 936 N N . ALA A 1 126 ? 3.645 -11.410 -10.388 1.00 96.06 126 ALA A N 1
ATOM 937 C CA . ALA A 1 126 ? 4.927 -11.326 -9.681 1.00 96.06 126 ALA A CA 1
ATOM 938 C C . ALA A 1 126 ? 4.813 -10.699 -8.278 1.00 96.06 126 ALA A C 1
ATOM 940 O O . ALA A 1 126 ? 5.355 -11.237 -7.310 1.00 96.06 126 ALA A O 1
ATOM 941 N N . VAL A 1 127 ? 4.104 -9.573 -8.143 1.00 95.00 127 VAL A N 1
ATOM 942 C CA . VAL A 1 127 ? 3.937 -8.898 -6.844 1.00 95.00 127 VAL A CA 1
ATOM 943 C C . VAL A 1 127 ? 3.026 -9.710 -5.921 1.00 95.00 127 VAL A C 1
ATOM 945 O O . VAL A 1 127 ? 3.315 -9.821 -4.730 1.00 95.00 127 VAL A O 1
ATOM 948 N N . ALA A 1 128 ? 1.957 -10.312 -6.448 1.00 95.25 128 ALA A N 1
ATOM 949 C CA . ALA A 1 128 ? 1.075 -11.181 -5.677 1.00 95.25 128 ALA A CA 1
ATOM 950 C C . ALA A 1 128 ? 1.830 -12.396 -5.119 1.00 95.25 128 ALA A C 1
ATOM 952 O O . ALA A 1 128 ? 1.680 -12.707 -3.940 1.00 95.25 128 ALA A O 1
ATOM 953 N N . GLY A 1 129 ? 2.691 -13.029 -5.926 1.00 94.06 129 GLY A N 1
ATOM 954 C CA . GLY A 1 129 ? 3.541 -14.134 -5.479 1.00 94.06 129 GLY A CA 1
ATOM 955 C C . GLY A 1 129 ? 4.494 -13.735 -4.350 1.00 94.06 129 GLY A C 1
ATOM 956 O O . GLY A 1 129 ? 4.621 -14.463 -3.368 1.00 94.06 129 GLY A O 1
ATOM 957 N N . HIS A 1 130 ? 5.111 -12.553 -4.441 1.00 90.75 130 HIS A N 1
ATOM 958 C CA . HIS A 1 130 ? 5.976 -12.045 -3.375 1.00 90.75 130 HIS A CA 1
ATOM 959 C C . HIS A 1 130 ? 5.204 -11.743 -2.082 1.00 90.75 130 HIS A C 1
ATOM 961 O O . HIS A 1 130 ? 5.637 -12.124 -1.001 1.00 90.75 130 HIS A O 1
ATOM 967 N N . LEU A 1 131 ? 4.038 -11.096 -2.180 1.00 90.19 131 LEU A N 1
ATOM 968 C CA . LEU A 1 131 ? 3.208 -10.772 -1.014 1.00 90.19 131 LEU A CA 1
ATOM 969 C C . LEU A 1 131 ? 2.626 -12.018 -0.336 1.00 90.19 131 LEU A C 1
ATOM 971 O O . LEU A 1 131 ? 2.510 -12.049 0.891 1.00 90.19 131 LEU A O 1
ATOM 975 N N . ALA A 1 132 ? 2.300 -13.051 -1.114 1.00 90.06 132 ALA A N 1
ATOM 976 C CA . ALA A 1 132 ? 1.776 -14.307 -0.594 1.00 90.06 132 ALA A CA 1
ATOM 977 C C . ALA A 1 132 ? 2.766 -15.021 0.342 1.00 90.06 132 ALA A C 1
ATOM 979 O O . ALA A 1 132 ? 2.320 -15.696 1.269 1.00 90.06 132 ALA A O 1
ATOM 980 N N . ALA A 1 133 ? 4.081 -14.826 0.163 1.00 86.75 133 ALA A N 1
ATOM 981 C CA . ALA A 1 133 ? 5.107 -15.370 1.060 1.00 86.75 133 ALA A CA 1
ATOM 982 C C . ALA A 1 133 ? 4.959 -14.873 2.511 1.00 86.75 133 ALA A C 1
ATOM 984 O O . ALA A 1 133 ? 5.298 -15.595 3.444 1.00 86.75 133 ALA A O 1
ATOM 985 N N . ASP A 1 134 ? 4.368 -13.689 2.698 1.00 85.06 134 ASP A N 1
ATOM 986 C CA . ASP A 1 134 ? 4.054 -13.126 4.010 1.00 85.06 134 ASP A CA 1
ATOM 987 C C . ASP A 1 134 ? 2.556 -13.221 4.369 1.00 85.06 134 ASP A C 1
ATOM 989 O O . ASP A 1 134 ? 2.079 -12.508 5.254 1.00 85.06 134 ASP A O 1
ATOM 993 N N . GLY A 1 135 ? 1.776 -14.028 3.641 1.00 88.31 135 GLY A N 1
ATOM 994 C CA . GLY A 1 135 ? 0.328 -14.154 3.840 1.00 88.31 135 GLY A CA 1
ATOM 995 C C . GLY A 1 135 ? -0.492 -12.932 3.406 1.00 88.31 135 GLY A C 1
ATOM 996 O O . GLY A 1 135 ? -1.650 -12.797 3.805 1.00 88.31 135 GLY A O 1
ATOM 997 N N . LYS A 1 136 ? 0.079 -12.034 2.594 1.00 90.25 136 LYS A N 1
ATOM 998 C CA . LYS A 1 136 ? -0.561 -10.777 2.175 1.00 90.25 136 LYS A CA 1
ATOM 999 C C . LYS A 1 136 ? -1.205 -10.898 0.811 1.00 90.25 136 LYS A C 1
ATOM 1001 O O . LYS A 1 136 ? -0.791 -11.688 -0.035 1.00 90.25 136 LYS A O 1
ATOM 1006 N N . LYS A 1 137 ? -2.218 -10.064 0.584 1.00 92.75 137 LYS A N 1
ATOM 1007 C CA . LYS A 1 137 ? -2.997 -10.062 -0.658 1.00 92.75 137 LYS A CA 1
ATOM 1008 C C . LYS A 1 137 ? -2.674 -8.852 -1.526 1.00 92.75 137 LYS A C 1
ATOM 1010 O O . LYS A 1 137 ? -2.351 -7.779 -1.024 1.00 92.75 137 LYS A O 1
ATOM 1015 N N . LEU A 1 138 ? -2.811 -9.021 -2.836 1.00 95.12 138 LEU A N 1
ATOM 1016 C CA . LEU A 1 138 ? -2.855 -7.925 -3.796 1.00 95.12 138 LEU A CA 1
ATOM 1017 C C . LEU A 1 138 ? -4.234 -7.907 -4.443 1.00 95.12 138 LEU A C 1
ATOM 1019 O O . LEU A 1 138 ? -4.686 -8.921 -4.972 1.00 95.12 138 LEU A O 1
ATOM 1023 N N . PHE A 1 139 ? -4.877 -6.746 -4.427 1.00 96.50 139 PHE A N 1
ATOM 1024 C CA . PHE A 1 139 ? -6.142 -6.512 -5.112 1.00 96.50 139 PHE A CA 1
ATOM 1025 C C . PHE A 1 139 ? -5.929 -5.483 -6.216 1.00 96.50 139 PHE A C 1
ATOM 1027 O O . PHE A 1 139 ? -5.623 -4.326 -5.936 1.00 96.50 139 PHE A O 1
ATOM 1034 N N . ALA A 1 140 ? -6.088 -5.895 -7.471 1.00 96.56 140 ALA A N 1
ATOM 1035 C CA . ALA A 1 140 ? -6.113 -4.976 -8.602 1.00 96.56 140 ALA A CA 1
ATOM 1036 C C . ALA A 1 140 ? -7.514 -4.353 -8.699 1.00 96.56 140 ALA A C 1
ATOM 1038 O O . ALA A 1 140 ? -8.488 -5.065 -8.935 1.00 96.56 140 ALA A O 1
ATOM 1039 N N . VAL A 1 141 ? -7.616 -3.044 -8.465 1.00 96.12 141 VAL A N 1
ATOM 1040 C CA . VAL A 1 141 ? -8.894 -2.306 -8.369 1.00 96.12 141 VAL A CA 1
ATOM 1041 C C . VAL A 1 141 ? -9.014 -1.178 -9.397 1.00 96.12 141 VAL A C 1
ATOM 1043 O O . VAL A 1 141 ? -9.933 -0.369 -9.325 1.00 96.12 141 VAL A O 1
ATOM 1046 N N . GLY A 1 142 ? -8.065 -1.089 -10.327 1.00 94.50 142 GLY A N 1
ATOM 1047 C CA . GLY A 1 142 ? -8.012 -0.040 -11.334 1.00 94.50 142 GLY A CA 1
ATOM 1048 C C . GLY A 1 142 ? -8.666 -0.410 -12.672 1.00 94.50 142 GLY A C 1
ATOM 1049 O O . GLY A 1 142 ? -9.138 -1.533 -12.857 1.00 94.50 142 GLY A O 1
ATOM 1050 N N . PRO A 1 143 ? -8.641 0.519 -13.643 1.00 92.44 143 PRO A N 1
ATOM 1051 C CA . PRO A 1 143 ? -8.122 1.880 -13.507 1.00 92.44 143 PRO A CA 1
ATOM 1052 C C . PRO A 1 143 ? -9.104 2.793 -12.751 1.00 92.44 143 PRO A C 1
ATOM 1054 O O . PRO A 1 143 ? -10.224 3.039 -13.190 1.00 92.44 143 PRO A O 1
ATOM 1057 N N . LEU A 1 144 ? -8.657 3.336 -11.620 1.00 90.69 144 LEU A N 1
ATOM 1058 C CA . LEU A 1 144 ? -9.340 4.368 -10.851 1.00 90.69 144 LEU A CA 1
ATOM 1059 C C . LEU A 1 144 ? -9.003 5.717 -11.484 1.00 90.69 144 LEU A C 1
ATOM 1061 O O . LEU A 1 144 ? -8.000 6.347 -11.147 1.00 90.69 144 LEU A O 1
ATOM 1065 N N . ASN A 1 145 ? -9.828 6.129 -12.440 1.00 83.75 145 ASN A N 1
ATOM 1066 C CA . ASN A 1 145 ? -9.796 7.464 -13.016 1.00 83.75 145 ASN A CA 1
ATOM 1067 C C . ASN A 1 145 ? -11.056 8.205 -12.546 1.00 83.75 145 ASN A C 1
ATOM 1069 O O . ASN A 1 145 ? -12.148 7.656 -12.721 1.00 83.75 145 ASN A O 1
ATOM 1073 N N . PRO A 1 146 ? -10.960 9.404 -11.941 1.00 77.56 146 PRO A N 1
ATOM 1074 C CA . PRO A 1 146 ? -12.140 10.203 -11.649 1.00 77.56 146 PRO A CA 1
ATOM 1075 C C . PRO A 1 146 ? -12.811 10.598 -12.969 1.00 77.56 146 PRO A C 1
ATOM 1077 O O . PRO A 1 146 ? -12.452 11.589 -13.604 1.00 77.56 146 PRO A O 1
ATOM 1080 N N . LEU A 1 147 ? -13.795 9.808 -13.399 1.00 75.81 147 LEU A N 1
ATOM 1081 C CA . LEU A 1 147 ? -14.717 10.227 -14.440 1.00 75.81 147 LEU A CA 1
ATOM 1082 C C . LEU A 1 147 ? -15.537 11.358 -13.832 1.00 75.81 147 LEU A C 1
ATOM 1084 O O . LEU A 1 147 ? -16.419 11.133 -13.005 1.00 75.81 147 LEU A O 1
ATOM 1088 N N . LEU A 1 148 ? -15.192 12.591 -14.198 1.00 61.25 148 LEU A N 1
ATOM 1089 C CA . LEU A 1 148 ? -16.047 13.736 -13.939 1.00 61.25 148 LEU A CA 1
ATOM 1090 C C . LEU A 1 148 ? -17.431 13.364 -14.480 1.00 61.25 148 LEU A C 1
ATOM 1092 O O . LEU A 1 148 ? -17.555 13.030 -15.661 1.00 61.25 148 LEU A O 1
ATOM 1096 N N . HIS A 1 149 ? -18.451 13.357 -13.616 1.00 61.66 149 HIS A N 1
ATOM 1097 C CA . HIS A 1 149 ? -19.833 13.169 -14.053 1.00 61.66 149 HIS A CA 1
ATOM 1098 C C . HIS A 1 149 ? -20.092 14.077 -15.261 1.00 61.66 149 HIS A C 1
ATOM 1100 O O . HIS A 1 149 ? -19.587 15.196 -15.303 1.00 61.66 149 HIS A O 1
ATOM 1106 N N . ALA A 1 150 ? -20.881 13.627 -16.238 1.00 57.91 150 ALA A N 1
ATOM 1107 C CA . ALA A 1 150 ? -21.179 14.409 -17.442 1.00 57.91 150 ALA A CA 1
ATOM 1108 C C . ALA A 1 150 ? -21.740 15.823 -17.145 1.00 57.91 150 ALA A C 1
ATOM 1110 O O . ALA A 1 150 ? -21.654 16.704 -17.991 1.00 57.91 150 ALA A O 1
ATOM 1111 N N . SER A 1 151 ? -22.247 16.068 -15.931 1.00 55.38 151 SER A N 1
ATOM 1112 C CA . SER A 1 151 ? -22.686 17.373 -15.416 1.00 55.38 151 SER A CA 1
ATOM 1113 C C . SER A 1 151 ? -21.562 18.294 -14.904 1.00 55.38 151 SER A C 1
ATOM 1115 O O . SER A 1 151 ? -21.801 19.470 -14.639 1.00 55.38 151 SER A O 1
ATOM 1117 N N . ALA A 1 152 ? -20.320 17.821 -14.785 1.00 55.47 152 ALA A N 1
ATOM 1118 C CA . ALA A 1 152 ? -19.180 18.615 -14.316 1.00 55.47 152 ALA A CA 1
ATOM 1119 C C . ALA A 1 152 ? -18.749 19.707 -15.311 1.00 55.47 152 ALA A C 1
ATOM 1121 O O . ALA A 1 152 ? -18.012 20.625 -14.943 1.00 55.47 152 ALA A O 1
ATOM 1122 N N . SER A 1 153 ? -19.204 19.644 -16.569 1.00 52.00 153 SER A N 1
ATOM 1123 C CA . SER A 1 153 ? -18.963 20.713 -17.541 1.00 52.00 153 SER A CA 1
ATOM 1124 C C . SER A 1 153 ? -19.704 22.006 -17.198 1.00 52.00 153 SER A C 1
ATOM 1126 O O . SER A 1 153 ? -19.266 23.066 -17.637 1.00 52.00 153 SER A O 1
ATOM 1128 N N . GLU A 1 154 ? -20.778 21.958 -16.402 1.00 52.69 154 GLU A N 1
ATOM 1129 C CA . GLU A 1 154 ? -21.539 23.163 -16.043 1.00 52.69 154 GLU A CA 1
ATOM 1130 C C . GLU A 1 154 ? -20.873 23.998 -14.938 1.00 52.69 154 GLU A C 1
ATOM 1132 O O . GLU A 1 154 ? -21.115 25.198 -14.834 1.00 52.69 154 GLU A O 1
ATOM 1137 N N . GLN A 1 155 ? -19.951 23.413 -14.166 1.00 51.59 155 GLN A N 1
ATOM 1138 C CA . GLN A 1 155 ? -19.213 24.117 -13.106 1.00 51.59 155 GLN A CA 1
ATOM 1139 C C . GLN A 1 155 ? -17.866 24.694 -13.573 1.00 51.59 155 GLN A C 1
ATOM 1141 O O . GLN A 1 155 ? -17.055 25.136 -12.765 1.00 51.59 155 GLN A O 1
ATOM 1146 N N . ARG A 1 156 ? -17.618 24.769 -14.888 1.00 51.91 156 ARG A N 1
ATOM 1147 C CA . ARG A 1 156 ? -16.397 25.354 -15.479 1.00 51.91 156 ARG A CA 1
ATOM 1148 C C . ARG A 1 156 ? -16.304 26.888 -15.378 1.00 51.91 156 ARG A C 1
ATOM 1150 O O . ARG A 1 156 ? -15.544 27.496 -16.131 1.00 51.91 156 ARG A O 1
ATOM 1157 N N . LYS A 1 157 ? -17.044 27.538 -14.477 1.00 55.38 157 LYS A N 1
ATOM 1158 C CA . LYS A 1 157 ? -16.884 28.976 -14.232 1.00 55.38 157 LYS A CA 1
ATOM 1159 C C . LYS A 1 157 ? -15.837 29.189 -13.141 1.00 55.38 157 LYS A C 1
ATOM 1161 O O . LYS A 1 157 ? -16.058 28.839 -11.993 1.00 55.38 157 LYS A O 1
ATOM 1166 N N . GLN A 1 158 ? -14.734 29.802 -13.572 1.00 57.78 158 GLN A N 1
ATOM 1167 C CA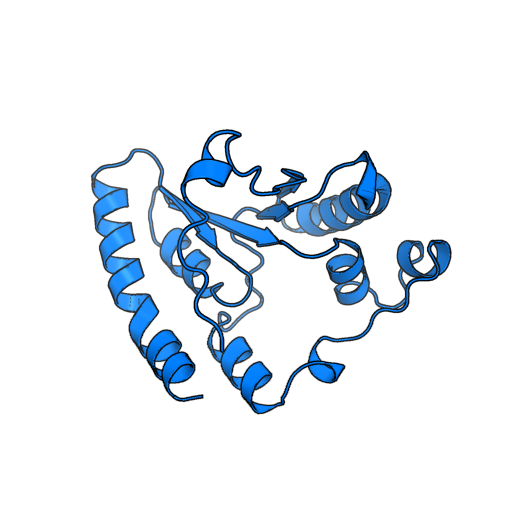 . GLN A 1 158 ? -13.575 30.260 -12.798 1.00 57.78 158 GLN A CA 1
ATOM 1168 C C . GLN A 1 158 ? -12.585 29.164 -12.393 1.00 57.78 158 GLN A C 1
ATOM 1170 O O . GLN A 1 158 ? -12.478 28.747 -11.246 1.00 57.78 158 GLN A O 1
ATOM 1175 N N . ARG A 1 159 ? -11.768 28.754 -13.368 1.00 62.09 159 ARG A N 1
ATOM 1176 C CA . ARG A 1 159 ? -10.401 28.331 -13.052 1.00 62.09 159 ARG A CA 1
ATOM 1177 C C . ARG A 1 159 ? -9.624 29.590 -12.666 1.00 62.09 159 ARG A C 1
ATOM 1179 O O . ARG A 1 159 ? -9.648 30.553 -13.425 1.00 62.09 159 ARG A O 1
ATOM 1186 N N . HIS A 1 160 ? -8.990 29.589 -11.498 1.00 55.41 160 HIS A N 1
ATOM 1187 C CA . HIS A 1 160 ? -8.045 30.638 -11.127 1.00 55.41 160 HIS A CA 1
ATOM 1188 C C . HIS A 1 160 ? -6.826 30.552 -12.051 1.00 55.41 160 HIS A C 1
ATOM 1190 O O . HIS A 1 160 ? -6.241 29.478 -12.197 1.00 55.41 160 HIS A O 1
ATOM 1196 N N . GLU A 1 161 ? -6.483 31.665 -12.692 1.00 49.19 161 GLU A N 1
ATOM 1197 C CA . GLU A 1 161 ? -5.191 31.831 -13.355 1.00 49.19 161 GLU A CA 1
ATOM 1198 C C . GLU A 1 161 ? -4.117 31.959 -12.267 1.00 49.19 161 GLU A C 1
ATOM 1200 O O . GLU A 1 161 ? -4.331 32.648 -11.265 1.00 49.19 161 GLU A O 1
ATOM 1205 N N . CYS A 1 162 ? -3.022 31.212 -12.421 1.00 51.03 162 CYS A N 1
ATOM 1206 C CA . CYS A 1 162 ? -1.836 31.346 -11.578 1.00 51.03 162 CYS A CA 1
ATOM 1207 C C . CYS A 1 162 ? -1.028 32.578 -11.976 1.00 51.03 162 CYS A C 1
ATOM 1209 O O . CYS A 1 162 ? -0.914 32.818 -13.200 1.00 51.03 162 CYS A O 1
#

InterPro domains:
  IPR058980 Glycosyltransferase, N-terminal domain [PF26168] (1-146)

Secondary structure (DSSP, 8-state):
-HHHHHHHHHSHHHHHHHHHHHHHH-S-EEEEE-SS-THHHHHHHTSTTEEEEEEE-S-HHHHHHHH-TT-HHHHHTT-----GGGTS-HHHHHHHHHTS-SS----TTEEEES--HHHHHHHHHHHHHHHHTTT-EEEE---------GGGGGG-S-PPP-

Radius of gyration: 18.51 Å; chains: 1; bounding box: 40×47×41 Å

Organism: Aegilops tauschii subsp. strangulata (NCBI:txid200361)

Foldseek 3Di:
DVVLVCCLVPVLVVLLVVLVVCLVVDQAAEAEEELLQLVSQVSQVVRPRGFYAYEAADALVQVVCVVPQPDPVCVVVVHGHDDCPVVDDPVVVVSSVSNHDPDPPATGQEYEYAADCVGHVVSQVVVQVVQVVVNHGYHHDHVPDPPDPPCVVVVPPDDDDD

Sequence (162 aa):
MPMFNAYIAGARAPLAALLDTLSGSCRRVVVVHDRINAFASEEAARLPNGEAFGLHCLALSMLVGRMDASHRLLRGNGLVFTPVEHCATKEFLECANRARPSKQISPGAGILANTCRALEGDFIDAVAGHLAADGKKLFAVGPLNPLLHASASEQRKQRHEC